Protein AF-A0A1Q3KLU9-F1 (afdb_monomer_lite)

Secondary structure (DSSP, 8-state):
-PEEPS--BHHHHHHTT-EEEEEETTTTEEEEE-TT-GGGTT-BTTTPPPBP-----SSSSSPPPP--PBPEEEEE--TTTPPPTT----EEEEE-SS-SS-EEEEEEESSSTTHHHHHHSS-SSEE-TTT-PBPEEEEES-SS---STT---S-----

Structure (mmCIF, N/CA/C/O backbone):
data_AF-A0A1Q3KLU9-F1
#
_entry.id   AF-A0A1Q3KLU9-F1
#
loop_
_atom_site.group_PDB
_atom_site.id
_atom_site.type_symbol
_atom_site.label_atom_id
_atom_site.label_alt_id
_atom_site.label_comp_id
_atom_site.label_asym_id
_atom_site.label_entity_id
_atom_site.label_seq_id
_atom_site.pdbx_PDB_ins_code
_atom_site.Cartn_x
_atom_site.Cartn_y
_atom_site.Cartn_z
_atom_site.occupancy
_atom_site.B_iso_or_equiv
_atom_site.auth_seq_id
_atom_site.auth_comp_id
_atom_site.auth_asym_id
_atom_site.auth_atom_id
_atom_site.pdbx_PDB_model_num
ATOM 1 N N . MET A 1 1 ? 2.861 -5.654 22.360 1.00 71.62 1 MET A N 1
ATOM 2 C CA . MET A 1 1 ? 2.705 -6.634 21.261 1.00 71.62 1 MET A CA 1
ATOM 3 C C . MET A 1 1 ? 2.292 -5.862 20.016 1.00 71.62 1 MET A C 1
ATOM 5 O O . MET A 1 1 ? 1.453 -4.977 20.146 1.00 71.62 1 MET A O 1
ATOM 9 N N . LEU A 1 2 ? 2.925 -6.104 18.864 1.00 85.06 2 LEU A N 1
ATOM 10 C CA . LEU A 1 2 ? 2.592 -5.397 17.620 1.00 85.06 2 LEU A CA 1
ATOM 11 C C . LEU A 1 2 ? 1.397 -6.065 16.930 1.00 85.06 2 LEU A C 1
ATOM 13 O O . LEU A 1 2 ? 1.351 -7.290 16.824 1.00 85.06 2 LEU A O 1
ATOM 17 N N . THR A 1 3 ? 0.459 -5.258 16.442 1.00 88.31 3 THR A N 1
ATOM 18 C CA . THR A 1 3 ? -0.695 -5.719 15.667 1.00 88.31 3 THR A CA 1
ATOM 19 C C . THR A 1 3 ? -0.233 -6.130 14.272 1.00 88.31 3 THR A C 1
ATOM 21 O O . THR A 1 3 ? 0.500 -5.375 13.630 1.00 88.31 3 THR A O 1
ATOM 24 N N . PRO A 1 4 ? -0.624 -7.301 13.752 1.00 90.12 4 PRO A N 1
ATOM 25 C CA . PRO A 1 4 ? -0.290 -7.657 12.383 1.00 90.12 4 PRO A CA 1
ATOM 26 C C . PRO A 1 4 ? -0.947 -6.712 11.372 1.00 90.12 4 PRO A C 1
ATOM 28 O O . PRO A 1 4 ? -2.095 -6.311 11.543 1.00 90.12 4 PRO A O 1
ATOM 31 N N . LEU A 1 5 ? -0.246 -6.426 10.273 1.00 92.25 5 LEU A N 1
ATOM 32 C CA . LEU A 1 5 ? -0.839 -5.728 9.134 1.00 92.25 5 LEU A CA 1
ATOM 33 C C . LEU A 1 5 ? -1.983 -6.582 8.528 1.00 92.25 5 LEU A C 1
ATOM 35 O O . LEU A 1 5 ? -1.774 -7.789 8.331 1.00 92.25 5 LEU A O 1
ATOM 39 N N . PRO A 1 6 ? -3.160 -5.989 8.229 1.00 90.88 6 PRO A N 1
ATOM 40 C CA . PRO A 1 6 ? -4.323 -6.713 7.710 1.00 90.88 6 PRO A CA 1
ATOM 41 C C . PRO A 1 6 ? -4.149 -7.159 6.256 1.00 90.88 6 PRO A C 1
ATOM 43 O O . PRO A 1 6 ? -4.815 -8.091 5.827 1.00 90.88 6 PRO A O 1
ATOM 46 N N . ILE A 1 7 ? -3.227 -6.538 5.517 1.00 93.00 7 ILE A N 1
ATOM 47 C CA . ILE A 1 7 ? -2.829 -6.964 4.175 1.00 93.00 7 ILE A CA 1
ATOM 48 C C . ILE A 1 7 ? -1.420 -7.549 4.202 1.00 93.00 7 ILE A C 1
ATOM 50 O O . ILE A 1 7 ? -0.505 -6.964 4.781 1.00 93.00 7 ILE A O 1
ATOM 54 N N . ARG A 1 8 ? -1.215 -8.712 3.583 1.00 91.56 8 ARG A N 1
ATOM 55 C CA . ARG A 1 8 ? 0.092 -9.394 3.546 1.00 91.56 8 ARG A CA 1
ATOM 56 C C . ARG A 1 8 ? 0.464 -9.882 2.152 1.00 91.56 8 ARG A C 1
ATOM 58 O O . ARG A 1 8 ? 1.653 -9.969 1.838 1.00 91.56 8 ARG A O 1
ATOM 65 N N . THR A 1 9 ? -0.525 -10.192 1.327 1.00 93.56 9 THR A N 1
ATOM 66 C CA . THR A 1 9 ? -0.380 -10.759 -0.016 1.00 93.56 9 THR A CA 1
ATOM 67 C C . THR A 1 9 ? -0.955 -9.840 -1.085 1.00 93.56 9 THR A C 1
ATOM 69 O O . THR A 1 9 ? -1.678 -8.899 -0.774 1.00 93.56 9 THR A O 1
ATOM 72 N N . PHE A 1 10 ? -0.627 -10.099 -2.351 1.00 92.44 10 PHE A N 1
ATOM 73 C CA . PHE A 1 10 ? -1.281 -9.408 -3.466 1.00 92.44 10 PHE A CA 1
ATOM 74 C C . PHE A 1 10 ? -2.776 -9.733 -3.570 1.00 92.44 10 PHE A C 1
ATOM 76 O O . PHE A 1 10 ? -3.537 -8.859 -3.971 1.00 92.44 10 PHE A O 1
ATOM 83 N N . ASP A 1 11 ? -3.204 -10.924 -3.138 1.00 93.75 11 ASP A N 1
ATOM 84 C CA . ASP A 1 11 ? -4.625 -11.286 -3.085 1.00 93.75 11 ASP A CA 1
ATOM 85 C C . ASP A 1 11 ? -5.375 -10.409 -2.071 1.00 93.75 11 ASP A C 1
ATOM 87 O O . ASP A 1 11 ? -6.452 -9.899 -2.376 1.00 93.75 11 ASP A O 1
ATOM 91 N N . ASP A 1 12 ? -4.769 -10.144 -0.905 1.00 94.81 12 ASP A N 1
ATOM 92 C CA . ASP A 1 12 ? -5.345 -9.225 0.084 1.00 94.81 12 ASP A CA 1
ATOM 93 C C . ASP A 1 12 ? -5.488 -7.825 -0.521 1.00 94.81 12 ASP A C 1
ATOM 95 O O . ASP A 1 12 ? -6.549 -7.214 -0.428 1.00 94.81 12 ASP A O 1
ATOM 99 N N . VAL A 1 13 ? -4.441 -7.338 -1.199 1.00 93.31 13 VAL A N 1
ATOM 100 C CA . VAL A 1 13 ? -4.441 -6.018 -1.850 1.00 93.31 13 VAL A CA 1
ATOM 101 C C . VAL A 1 13 ? -5.538 -5.920 -2.911 1.00 93.31 13 VAL A C 1
ATOM 103 O O . VAL A 1 13 ? -6.272 -4.933 -2.933 1.00 93.31 13 VAL A O 1
ATOM 106 N N . ALA A 1 14 ? -5.678 -6.949 -3.749 1.00 93.19 14 ALA A N 1
ATOM 107 C CA . ALA A 1 14 ? -6.714 -7.019 -4.772 1.00 93.19 14 ALA A CA 1
ATOM 108 C C . ALA A 1 14 ? -8.123 -7.072 -4.162 1.00 93.19 14 ALA A C 1
ATOM 110 O O . ALA A 1 14 ? -9.012 -6.364 -4.629 1.00 93.19 14 ALA A O 1
ATOM 111 N N . SER A 1 15 ? -8.326 -7.851 -3.093 1.00 93.88 15 SER A N 1
ATOM 112 C CA . SER A 1 15 ? -9.639 -7.996 -2.448 1.00 93.88 15 SER A CA 1
ATOM 113 C C . SER A 1 15 ? -10.161 -6.700 -1.826 1.00 93.88 15 SER A C 1
ATOM 115 O O . SER A 1 15 ? -11.365 -6.462 -1.842 1.00 93.88 15 SER A O 1
ATOM 117 N N . ILE A 1 16 ? -9.267 -5.832 -1.340 1.00 92.00 16 ILE A N 1
ATOM 118 C CA . ILE A 1 16 ? -9.632 -4.504 -0.822 1.00 92.00 16 ILE A CA 1
ATOM 119 C C . ILE A 1 16 ? -9.616 -3.409 -1.904 1.00 92.00 16 ILE A C 1
ATOM 121 O O . ILE A 1 16 ? -9.777 -2.231 -1.591 1.00 92.00 16 ILE A O 1
ATOM 125 N N . GLY A 1 17 ? -9.374 -3.770 -3.169 1.00 92.69 17 GLY A N 1
ATOM 126 C CA . GLY A 1 17 ? -9.368 -2.848 -4.309 1.00 92.69 17 GLY A CA 1
ATOM 127 C C . GLY A 1 17 ? -8.175 -1.889 -4.364 1.00 92.69 17 GLY A C 1
ATOM 128 O O . GLY A 1 17 ? -8.183 -0.935 -5.144 1.00 92.69 17 GLY A O 1
ATOM 129 N N . TYR A 1 18 ? -7.137 -2.105 -3.554 1.00 93.69 18 TYR A N 1
ATOM 130 C CA . TYR A 1 18 ? -5.960 -1.240 -3.571 1.00 93.69 18 TYR A CA 1
ATOM 131 C C . TYR A 1 18 ? -5.182 -1.419 -4.875 1.00 93.69 18 TYR A C 1
ATOM 133 O O . TYR A 1 18 ? -5.010 -2.520 -5.395 1.00 93.69 18 TYR A O 1
ATOM 141 N N . ARG A 1 19 ? -4.670 -0.310 -5.400 1.00 92.62 19 ARG A N 1
ATOM 142 C CA . ARG A 1 19 ? -3.835 -0.275 -6.601 1.00 92.62 19 ARG A CA 1
ATOM 143 C C . ARG A 1 19 ? -2.374 -0.345 -6.200 1.00 92.62 19 ARG A C 1
ATOM 145 O O . ARG A 1 19 ? -2.001 0.143 -5.134 1.00 92.62 19 ARG A O 1
ATOM 152 N N . ILE A 1 20 ? -1.528 -0.886 -7.072 1.00 89.69 20 ILE A N 1
ATOM 153 C CA . ILE A 1 20 ? -0.087 -0.899 -6.829 1.00 89.69 20 ILE A CA 1
ATOM 154 C C . ILE A 1 20 ? 0.654 -0.177 -7.941 1.00 89.69 20 ILE A C 1
ATOM 156 O O . ILE A 1 20 ? 0.412 -0.372 -9.134 1.00 89.69 20 ILE A O 1
ATOM 160 N N . LYS A 1 21 ? 1.597 0.659 -7.520 1.00 88.81 21 LYS A N 1
ATOM 161 C CA . LYS A 1 21 ? 2.589 1.283 -8.380 1.00 88.81 21 LYS A CA 1
ATOM 162 C C . LYS A 1 21 ? 3.981 0.838 -7.948 1.00 88.81 21 LYS A C 1
ATOM 164 O O . LYS A 1 21 ? 4.323 0.923 -6.770 1.00 88.81 21 LYS A O 1
ATOM 169 N N . ALA A 1 22 ? 4.787 0.388 -8.903 1.00 86.62 22 ALA A N 1
ATOM 170 C CA . ALA A 1 22 ? 6.212 0.161 -8.709 1.00 86.62 22 ALA A CA 1
ATOM 171 C C . ALA A 1 22 ? 6.989 1.375 -9.221 1.00 86.62 22 ALA A C 1
ATOM 173 O O . ALA A 1 22 ? 6.813 1.792 -10.365 1.00 86.62 22 ALA A O 1
ATOM 174 N N . TYR A 1 23 ? 7.865 1.935 -8.399 1.00 83.06 23 TYR A N 1
ATOM 175 C CA . TYR A 1 23 ? 8.738 3.039 -8.772 1.00 83.06 23 TYR A CA 1
ATOM 176 C C . TYR A 1 23 ? 10.185 2.562 -8.896 1.00 83.06 23 TYR A C 1
ATOM 178 O O . TYR A 1 23 ? 10.738 1.986 -7.963 1.00 83.06 23 TYR A O 1
ATOM 186 N N . SER A 1 24 ? 10.805 2.808 -10.050 1.00 78.75 24 SER A N 1
ATOM 187 C CA . SER A 1 24 ? 12.217 2.510 -10.292 1.00 78.75 24 SER A CA 1
ATOM 188 C C . SER A 1 24 ? 13.077 3.719 -9.955 1.00 78.75 24 SER A C 1
ATOM 190 O O . SER A 1 24 ? 13.027 4.731 -10.653 1.00 78.75 24 SER A O 1
ATOM 192 N N . ASP A 1 25 ? 13.933 3.588 -8.943 1.00 72.81 25 ASP A N 1
ATOM 193 C CA . ASP A 1 25 ? 14.892 4.635 -8.584 1.00 72.81 25 ASP A CA 1
ATOM 194 C C . ASP A 1 25 ? 15.932 4.906 -9.671 1.00 72.81 25 ASP A C 1
ATOM 196 O O . ASP A 1 25 ? 16.427 6.028 -9.771 1.00 72.81 25 ASP A O 1
ATOM 200 N N . VAL A 1 26 ? 16.251 3.903 -10.492 1.00 74.00 26 VAL A N 1
ATOM 201 C CA . VAL A 1 26 ? 17.259 4.020 -11.555 1.00 74.00 26 VAL A CA 1
ATOM 202 C C . VAL A 1 26 ? 16.707 4.812 -12.742 1.00 74.00 26 VAL A C 1
ATOM 204 O O . VAL A 1 26 ? 17.408 5.642 -13.309 1.00 74.00 26 VAL A O 1
ATOM 207 N N . TYR A 1 27 ? 15.439 4.595 -13.100 1.00 74.00 27 TYR A N 1
ATOM 208 C CA . TYR A 1 27 ? 14.822 5.220 -14.280 1.00 74.00 27 TYR A CA 1
ATOM 209 C C . TYR A 1 27 ? 13.866 6.357 -13.928 1.00 74.00 27 TYR A C 1
ATOM 211 O O . TYR A 1 27 ? 13.314 6.975 -14.835 1.00 74.00 27 TYR A O 1
ATOM 219 N N . LYS A 1 28 ? 13.657 6.616 -12.631 1.00 77.81 28 LYS A N 1
ATOM 220 C CA . LYS A 1 28 ? 12.734 7.628 -12.099 1.00 77.81 28 LYS A CA 1
ATOM 221 C C . LYS A 1 28 ? 11.337 7.517 -12.724 1.00 77.81 28 LYS A C 1
ATOM 223 O O . LYS A 1 28 ? 10.689 8.514 -13.025 1.00 77.81 28 LYS A O 1
ATOM 228 N N . LYS A 1 29 ? 10.885 6.278 -12.950 1.00 76.50 29 LYS A N 1
ATOM 229 C CA . LYS A 1 29 ? 9.596 5.957 -13.577 1.00 76.50 29 LYS A CA 1
ATOM 230 C C . LYS A 1 29 ? 8.726 5.138 -12.643 1.00 76.50 29 LYS A C 1
ATOM 232 O O . LYS A 1 29 ? 9.208 4.209 -11.995 1.00 76.50 29 LYS A O 1
ATOM 237 N N . THR A 1 30 ? 7.441 5.461 -12.654 1.00 80.19 30 THR A N 1
ATOM 238 C CA . THR A 1 30 ? 6.396 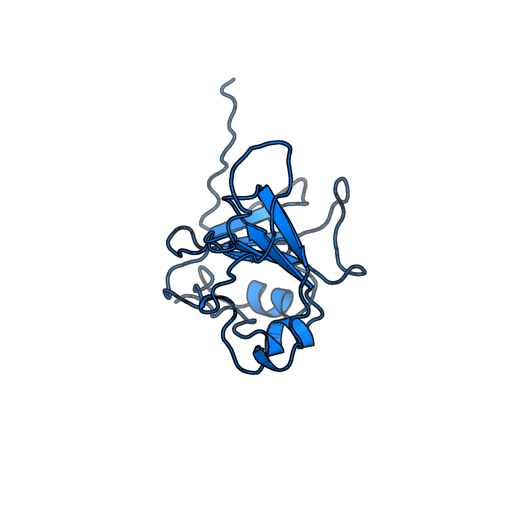4.742 -11.932 1.00 80.19 30 THR A CA 1
ATOM 239 C C . THR A 1 30 ? 5.579 3.924 -12.920 1.00 80.19 30 THR A C 1
ATOM 241 O O . THR A 1 30 ? 5.114 4.458 -13.924 1.00 80.19 30 THR A O 1
ATOM 244 N N . VAL A 1 31 ? 5.404 2.638 -12.638 1.00 80.38 31 VAL A N 1
ATOM 245 C CA . VAL A 1 31 ? 4.655 1.702 -13.478 1.00 80.38 31 VAL A CA 1
ATOM 246 C C . VAL A 1 31 ? 3.515 1.108 -12.649 1.00 80.38 31 VAL A C 1
ATOM 248 O O . VAL A 1 31 ? 3.785 0.533 -11.590 1.00 80.38 31 VAL A O 1
ATOM 251 N N . PRO A 1 32 ? 2.249 1.257 -13.074 1.00 83.38 32 PRO A N 1
ATOM 252 C CA . PRO A 1 32 ? 1.139 0.558 -12.443 1.00 83.38 32 PRO A CA 1
ATOM 253 C C . PRO A 1 32 ? 1.183 -0.928 -12.808 1.00 83.38 32 PRO A C 1
ATOM 255 O O . PRO A 1 32 ? 1.593 -1.288 -13.912 1.00 83.38 32 PRO A O 1
ATOM 258 N N . PHE A 1 33 ? 0.724 -1.791 -11.910 1.00 80.19 33 PHE A N 1
ATOM 259 C CA . PHE A 1 33 ? 0.466 -3.187 -12.247 1.00 80.19 33 PHE A CA 1
ATOM 260 C C . PHE A 1 33 ? -0.757 -3.708 -11.502 1.00 80.19 33 PHE A C 1
ATOM 262 O O . PHE A 1 33 ? -1.127 -3.198 -10.444 1.00 80.19 33 PHE A O 1
ATOM 269 N N . ASP A 1 34 ? -1.383 -4.721 -12.089 1.00 83.81 34 ASP A N 1
ATOM 270 C CA . ASP A 1 34 ? -2.560 -5.364 -11.528 1.00 83.81 34 ASP A CA 1
ATOM 271 C C . ASP A 1 34 ? -2.154 -6.308 -10.378 1.00 83.81 34 ASP A C 1
ATOM 273 O O . ASP A 1 34 ? -1.429 -7.279 -10.626 1.00 83.81 34 ASP A O 1
ATOM 277 N N . PRO A 1 35 ? -2.579 -6.057 -9.122 1.00 87.00 35 PRO A N 1
ATOM 278 C CA . PRO A 1 35 ? -2.324 -6.979 -8.019 1.00 87.00 35 PRO A CA 1
ATOM 279 C C . PRO A 1 35 ? -2.990 -8.347 -8.223 1.00 87.00 35 PRO A C 1
ATOM 281 O O . PRO A 1 35 ? -2.482 -9.334 -7.699 1.00 87.00 35 PRO A O 1
ATOM 284 N N . ALA A 1 36 ? -4.070 -8.436 -9.008 1.00 88.69 36 ALA A N 1
ATOM 285 C CA . ALA A 1 36 ? -4.765 -9.688 -9.303 1.00 88.69 36 ALA A CA 1
ATOM 286 C C . ALA A 1 36 ? -4.087 -10.517 -10.411 1.00 88.69 36 ALA A C 1
ATOM 288 O O . ALA A 1 36 ? -4.571 -11.594 -10.771 1.00 88.69 36 ALA A O 1
ATOM 289 N N . HIS A 1 37 ? -2.956 -10.053 -10.956 1.00 86.19 37 HIS A N 1
ATOM 290 C CA . HIS A 1 37 ? -2.248 -10.767 -12.009 1.00 86.19 37 HIS A CA 1
ATOM 291 C C . HIS A 1 37 ? -1.855 -12.183 -11.554 1.00 86.19 37 HIS A C 1
ATOM 293 O O . HIS A 1 37 ? -1.255 -12.371 -10.494 1.00 86.19 37 HIS A O 1
ATOM 299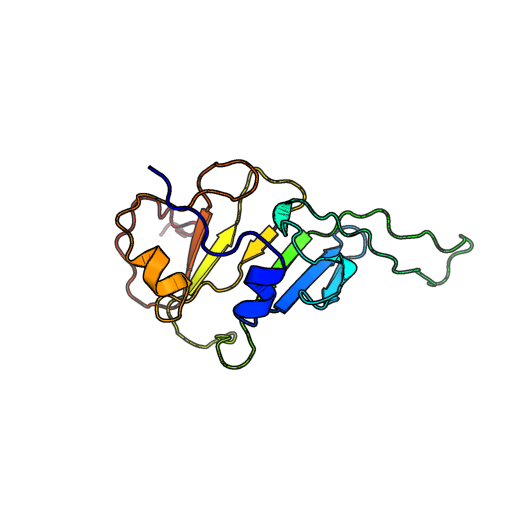 N N . ALA A 1 38 ? -2.115 -13.194 -12.390 1.00 87.06 38 ALA A N 1
ATOM 300 C CA . ALA A 1 38 ? -1.971 -14.610 -12.028 1.00 87.06 38 ALA A CA 1
ATOM 301 C C . ALA A 1 38 ? -0.585 -14.983 -11.462 1.00 87.06 38 ALA A C 1
ATOM 303 O O . ALA A 1 38 ? -0.475 -15.823 -10.571 1.00 87.06 38 ALA A O 1
ATOM 304 N N . CYS A 1 39 ? 0.485 -14.330 -11.931 1.00 84.56 39 CYS A N 1
ATOM 305 C CA . CYS A 1 39 ? 1.847 -14.571 -11.441 1.00 84.56 39 CYS A CA 1
ATOM 306 C C . CYS A 1 39 ? 2.119 -14.056 -10.011 1.00 84.56 39 CYS A C 1
ATOM 308 O O . CYS A 1 39 ? 3.170 -14.381 -9.449 1.00 84.56 39 CYS A O 1
ATOM 310 N N . LEU A 1 40 ? 1.220 -13.253 -9.433 1.00 86.69 40 LEU A N 1
ATOM 311 C CA . LEU A 1 40 ? 1.320 -12.667 -8.093 1.00 86.69 40 LEU A CA 1
ATOM 312 C C . LEU A 1 40 ? 0.455 -13.383 -7.048 1.00 86.69 40 LEU A C 1
ATOM 314 O O . LEU A 1 40 ? 0.644 -13.150 -5.853 1.00 86.69 40 LEU A O 1
ATOM 318 N N . LYS A 1 41 ? -0.425 -14.289 -7.485 1.00 88.75 41 LYS A N 1
ATOM 319 C CA . LYS A 1 41 ? -1.343 -15.036 -6.622 1.00 88.75 41 LYS A CA 1
ATOM 320 C C . LYS A 1 41 ? -0.613 -15.713 -5.457 1.00 88.75 41 LYS A C 1
ATOM 322 O O . LYS A 1 41 ? 0.409 -16.375 -5.652 1.00 88.75 41 LYS A O 1
ATOM 327 N N . GLY A 1 42 ? -1.116 -15.518 -4.241 1.00 88.19 42 GLY A N 1
ATOM 328 C CA . GLY A 1 42 ? -0.570 -16.043 -2.986 1.00 88.19 42 GLY A CA 1
ATOM 329 C C . GLY A 1 42 ? 0.766 -15.437 -2.543 1.00 88.19 42 GLY A C 1
ATOM 330 O O . GLY A 1 42 ? 1.266 -15.764 -1.463 1.00 88.19 42 GLY A O 1
ATOM 331 N N . LYS A 1 43 ? 1.388 -14.557 -3.341 1.00 89.94 43 LYS A N 1
ATOM 332 C CA . LYS A 1 43 ? 2.701 -13.993 -3.012 1.00 89.94 43 LYS A CA 1
ATOM 333 C C . LYS A 1 43 ? 2.563 -12.834 -2.037 1.00 89.94 43 LYS A C 1
ATOM 335 O O . LYS A 1 43 ? 1.680 -11.986 -2.157 1.00 89.94 43 LYS A O 1
ATOM 340 N N . ARG A 1 44 ? 3.502 -12.753 -1.091 1.00 90.69 44 ARG A N 1
ATOM 341 C CA . ARG A 1 44 ? 3.632 -11.596 -0.196 1.00 90.69 44 ARG A CA 1
ATOM 342 C C . ARG A 1 44 ? 4.150 -10.391 -0.967 1.00 90.69 44 ARG A C 1
ATOM 344 O O . ARG A 1 44 ? 5.214 -10.478 -1.585 1.00 90.69 44 ARG A O 1
ATOM 351 N N . PHE A 1 45 ? 3.459 -9.256 -0.873 1.00 86.88 45 PHE A N 1
ATOM 352 C CA . PHE A 1 45 ? 3.846 -8.063 -1.633 1.00 86.88 45 PHE A CA 1
ATOM 353 C C . PHE A 1 45 ? 5.217 -7.520 -1.223 1.00 86.88 45 PHE A C 1
ATOM 355 O O . PHE A 1 45 ? 5.962 -7.012 -2.052 1.00 86.88 45 PHE A O 1
ATOM 362 N N . THR A 1 46 ? 5.612 -7.713 0.034 1.00 88.38 46 THR A N 1
ATOM 363 C CA . THR A 1 46 ? 6.915 -7.274 0.547 1.00 88.38 46 THR A CA 1
ATOM 364 C C . THR A 1 46 ? 8.101 -8.129 0.093 1.00 88.38 46 THR A C 1
ATOM 366 O O . THR A 1 46 ? 9.248 -7.730 0.305 1.00 88.38 46 THR A O 1
ATOM 369 N N . HIS A 1 47 ? 7.856 -9.312 -0.482 1.00 83.75 47 HIS A N 1
ATOM 370 C CA . HIS A 1 47 ? 8.901 -10.252 -0.911 1.00 83.75 47 HIS A CA 1
ATOM 371 C C . HIS A 1 47 ? 9.125 -10.240 -2.427 1.00 83.75 47 HIS A C 1
ATOM 373 O O . HIS A 1 47 ? 10.154 -10.729 -2.896 1.00 83.75 47 HIS A O 1
ATOM 379 N N . VAL A 1 48 ? 8.187 -9.691 -3.201 1.00 79.44 48 VAL A N 1
ATOM 380 C CA . VAL A 1 48 ? 8.320 -9.626 -4.656 1.00 79.44 48 VAL A CA 1
ATOM 381 C C . VAL A 1 48 ? 9.204 -8.447 -5.045 1.00 79.44 48 VAL A C 1
ATOM 383 O O . VAL A 1 48 ? 8.999 -7.315 -4.615 1.00 79.44 48 VAL A O 1
ATOM 386 N N . ARG A 1 49 ? 10.212 -8.736 -5.870 1.00 76.12 49 ARG A N 1
ATOM 387 C CA . ARG A 1 49 ? 11.097 -7.735 -6.466 1.00 76.12 49 ARG A CA 1
ATOM 388 C C . ARG A 1 49 ? 10.634 -7.449 -7.884 1.00 76.12 49 ARG A C 1
ATOM 390 O O . ARG A 1 49 ? 10.441 -8.374 -8.667 1.00 76.12 49 ARG A O 1
ATOM 397 N N . PHE A 1 50 ? 10.508 -6.170 -8.208 1.00 71.56 50 PHE A N 1
ATOM 398 C CA . PHE A 1 50 ? 10.159 -5.718 -9.547 1.00 71.56 50 PHE A CA 1
ATOM 399 C C . PHE A 1 50 ? 11.434 -5.268 -10.248 1.00 71.56 50 PHE A C 1
ATOM 401 O O . PHE A 1 50 ? 12.089 -4.339 -9.783 1.00 71.56 50 PHE A O 1
ATOM 408 N N . ALA A 1 51 ? 11.795 -5.937 -11.339 1.00 64.81 51 ALA A N 1
ATOM 409 C CA . ALA A 1 51 ? 12.800 -5.437 -12.268 1.00 64.81 51 ALA A CA 1
ATOM 410 C C . ALA A 1 51 ? 12.075 -4.566 -13.291 1.00 64.81 51 ALA A C 1
ATOM 412 O O . ALA A 1 51 ? 11.087 -5.013 -13.878 1.00 64.81 51 ALA A O 1
ATOM 413 N N . CYS A 1 52 ? 12.508 -3.320 -13.488 1.00 63.16 52 CYS A N 1
ATOM 414 C CA . CYS A 1 52 ? 11.886 -2.521 -14.537 1.00 63.16 52 CYS A CA 1
ATOM 415 C C . CYS A 1 52 ? 12.409 -2.991 -15.904 1.00 63.16 52 CYS A C 1
ATOM 417 O O . CYS A 1 52 ? 13.567 -3.349 -16.058 1.00 63.16 52 CYS A O 1
ATOM 419 N N . SER A 1 53 ? 11.547 -3.077 -16.911 1.00 58.81 53 SER A N 1
ATOM 420 C CA . SER A 1 53 ? 11.935 -3.527 -18.258 1.00 58.81 53 SER A CA 1
ATOM 421 C C . SER A 1 53 ? 12.096 -2.357 -19.229 1.00 58.81 53 SER A C 1
ATOM 423 O O . SER A 1 53 ? 12.275 -2.560 -20.425 1.00 58.81 53 SER A O 1
ATOM 425 N N . THR A 1 54 ? 12.039 -1.115 -18.731 1.00 56.28 54 THR A N 1
ATOM 426 C CA . THR A 1 54 ? 12.011 0.074 -19.586 1.00 56.28 54 THR A CA 1
ATOM 427 C C . THR A 1 54 ? 13.337 0.269 -20.320 1.00 56.28 54 THR A C 1
ATOM 429 O O . THR A 1 54 ? 14.354 0.630 -19.731 1.00 56.28 54 THR A O 1
ATOM 432 N N . VAL A 1 55 ? 13.286 0.054 -21.629 1.00 47.44 55 VAL A N 1
ATOM 433 C CA . VAL A 1 55 ? 14.351 0.273 -22.607 1.00 47.44 55 VAL A CA 1
ATOM 434 C C . VAL A 1 55 ? 14.480 1.783 -22.872 1.00 47.44 55 VAL A C 1
ATOM 436 O O . VAL A 1 55 ? 13.478 2.437 -23.161 1.00 47.44 55 VAL A O 1
ATOM 439 N N . ARG A 1 56 ? 15.681 2.375 -22.756 1.00 48.03 56 ARG A N 1
ATOM 440 C CA . ARG A 1 56 ? 15.921 3.783 -23.139 1.00 48.03 56 ARG A CA 1
ATOM 441 C C . ARG A 1 56 ? 16.526 3.835 -24.542 1.00 48.03 56 ARG A C 1
ATOM 443 O O . ARG A 1 56 ? 17.673 3.450 -24.725 1.00 48.03 56 ARG A O 1
ATOM 450 N N . THR A 1 57 ? 15.778 4.374 -25.497 1.00 40.75 57 THR A N 1
ATOM 451 C CA . THR A 1 57 ? 16.289 4.933 -26.756 1.00 40.75 57 THR A CA 1
ATOM 452 C C . THR A 1 57 ? 16.328 6.448 -26.608 1.00 40.75 57 THR A C 1
ATOM 454 O O . THR A 1 57 ? 15.329 7.125 -26.816 1.00 40.75 57 THR A O 1
ATOM 457 N N . LEU A 1 58 ? 17.470 6.996 -26.192 1.00 39.16 58 LEU A N 1
ATOM 458 C CA . LEU A 1 58 ? 17.731 8.434 -26.286 1.00 39.16 58 LEU A CA 1
ATOM 459 C C . LEU A 1 58 ? 19.182 8.636 -26.743 1.00 39.16 58 LEU A C 1
ATOM 461 O O . LEU A 1 58 ? 20.108 8.454 -25.954 1.00 39.16 58 LEU A O 1
ATOM 465 N N . TRP A 1 59 ? 19.334 8.965 -28.033 1.00 40.94 59 TRP A N 1
ATOM 466 C CA . TRP A 1 59 ? 20.432 9.729 -28.653 1.00 40.94 59 TRP A CA 1
ATOM 467 C C . TRP A 1 59 ? 21.881 9.412 -28.243 1.00 40.94 59 TRP A C 1
ATOM 469 O O . TRP A 1 59 ? 22.734 10.292 -28.257 1.00 40.94 59 TRP A O 1
ATOM 479 N N . THR A 1 60 ? 22.194 8.168 -27.889 1.00 47.31 60 THR A N 1
ATOM 480 C CA . THR A 1 60 ? 23.561 7.751 -27.543 1.00 47.31 60 THR A CA 1
ATOM 481 C C . THR A 1 60 ? 23.901 6.454 -28.262 1.00 47.31 60 THR A C 1
ATOM 483 O O . THR A 1 60 ? 23.046 5.587 -28.418 1.00 47.31 60 THR A O 1
ATOM 486 N N . ALA A 1 61 ? 25.157 6.317 -28.697 1.00 56.00 61 ALA A N 1
ATOM 487 C CA . ALA A 1 61 ? 25.698 5.178 -29.449 1.00 56.00 61 ALA A CA 1
ATOM 488 C C . ALA A 1 61 ? 25.726 3.844 -28.665 1.00 56.00 61 ALA A C 1
ATOM 490 O O . ALA A 1 61 ? 26.379 2.887 -29.077 1.00 56.00 61 ALA A O 1
ATOM 491 N N . HIS A 1 62 ? 25.053 3.773 -27.515 1.00 49.03 62 HIS A N 1
ATOM 492 C CA . HIS A 1 62 ? 25.036 2.596 -26.664 1.00 49.03 62 HIS A CA 1
ATOM 493 C C . HIS A 1 62 ? 23.749 1.796 -26.864 1.00 49.03 62 HIS A C 1
ATOM 495 O O . HIS A 1 62 ? 22.661 2.378 -26.883 1.00 49.03 62 HIS A O 1
ATOM 501 N N . PRO A 1 63 ? 23.850 0.458 -26.965 1.00 55.16 63 PRO A N 1
ATOM 502 C CA . PRO A 1 63 ? 22.683 -0.392 -27.075 1.00 55.16 63 PRO A CA 1
ATOM 503 C C . PRO A 1 63 ? 21.789 -0.220 -25.839 1.00 55.16 63 PRO A C 1
ATOM 505 O O . PRO A 1 63 ? 22.297 -0.013 -24.727 1.00 55.16 63 PRO A O 1
ATOM 508 N N . PRO A 1 64 ? 20.461 -0.312 -26.005 1.00 56.06 64 PRO A N 1
ATOM 509 C CA . PRO A 1 64 ? 19.542 -0.132 -24.899 1.00 56.06 64 PRO A CA 1
ATOM 510 C C . PRO A 1 64 ? 19.809 -1.154 -23.790 1.00 56.06 64 PRO A C 1
ATOM 512 O O . PRO A 1 64 ? 19.774 -2.361 -24.026 1.00 56.06 64 PRO A O 1
ATOM 515 N N . LYS A 1 65 ? 20.072 -0.681 -22.567 1.00 58.06 65 LYS A N 1
ATOM 516 C CA . LYS A 1 65 ? 20.269 -1.563 -21.410 1.00 58.06 65 LYS A CA 1
ATOM 517 C C . LYS A 1 65 ? 18.949 -1.776 -20.663 1.00 58.06 65 LYS A C 1
ATOM 519 O O . LYS A 1 65 ? 18.271 -0.783 -20.366 1.00 58.06 65 LYS A O 1
ATOM 524 N N . PRO A 1 66 ? 18.586 -3.032 -20.338 1.00 58.53 66 PRO A N 1
ATOM 525 C CA . PRO A 1 66 ? 17.442 -3.314 -19.489 1.00 58.53 66 PRO A CA 1
ATOM 526 C C . PRO A 1 66 ? 17.663 -2.717 -18.103 1.00 58.53 66 PRO A C 1
ATOM 528 O O . PRO A 1 66 ? 18.783 -2.630 -17.595 1.00 58.53 66 PRO A O 1
ATOM 531 N N . CYS A 1 67 ? 16.566 -2.299 -17.495 1.00 62.53 67 CYS A N 1
ATOM 532 C CA . CYS A 1 67 ? 16.582 -1.680 -16.192 1.00 62.53 67 CYS A CA 1
ATOM 533 C C . CYS A 1 67 ? 16.832 -2.710 -15.087 1.00 62.53 67 CYS A C 1
ATOM 535 O O . CYS A 1 67 ? 16.002 -3.557 -14.783 1.00 62.53 67 CYS A O 1
AT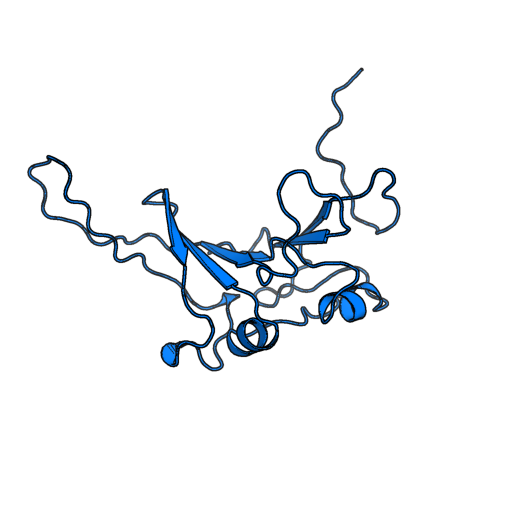OM 537 N N . THR A 1 68 ? 17.992 -2.624 -14.441 1.00 63.91 68 THR A N 1
ATOM 538 C CA . THR A 1 68 ? 18.355 -3.510 -13.320 1.00 63.91 68 THR A CA 1
ATOM 539 C C . THR A 1 68 ? 17.907 -2.974 -11.958 1.00 63.91 68 THR A C 1
ATOM 541 O O . THR A 1 68 ? 18.182 -3.585 -10.927 1.00 63.91 68 THR A O 1
ATOM 544 N N . GLY A 1 69 ? 17.215 -1.830 -11.933 1.00 64.44 69 GLY A N 1
ATOM 545 C CA . GLY A 1 69 ? 16.708 -1.229 -10.702 1.00 64.44 69 GLY A CA 1
ATOM 546 C C . GLY A 1 69 ? 15.640 -2.099 -10.041 1.00 64.44 69 GLY A C 1
ATOM 547 O O . GLY A 1 69 ? 14.714 -2.560 -10.710 1.00 64.44 69 GLY A O 1
ATOM 548 N N . ILE A 1 70 ? 15.756 -2.282 -8.723 1.00 71.62 70 ILE A N 1
ATOM 549 C CA . ILE A 1 70 ? 14.721 -2.925 -7.909 1.00 71.62 70 ILE A CA 1
ATOM 550 C C . ILE A 1 70 ? 13.650 -1.875 -7.603 1.00 71.62 70 ILE A C 1
ATOM 552 O O . ILE A 1 70 ? 13.948 -0.840 -7.012 1.00 71.62 70 ILE A O 1
ATOM 556 N N . GLY A 1 71 ? 12.418 -2.131 -8.035 1.00 76.69 71 GLY A N 1
ATOM 557 C CA . GLY A 1 71 ? 11.299 -1.216 -7.849 1.00 76.69 71 GLY A CA 1
ATOM 558 C C . GLY A 1 71 ? 10.804 -1.165 -6.403 1.00 76.69 71 GLY A C 1
ATOM 559 O O . GLY A 1 71 ? 10.570 -2.205 -5.785 1.00 76.69 71 GLY A O 1
ATOM 560 N N . ASN A 1 72 ? 10.594 0.050 -5.900 1.00 86.50 72 ASN A N 1
ATOM 561 C CA . ASN A 1 72 ? 9.905 0.315 -4.642 1.00 86.50 72 ASN A CA 1
ATOM 562 C C . ASN A 1 72 ? 8.391 0.246 -4.855 1.00 86.50 72 ASN A C 1
ATOM 564 O O . ASN A 1 72 ? 7.897 0.685 -5.892 1.00 86.50 72 ASN A O 1
ATOM 568 N N . LEU A 1 73 ? 7.645 -0.261 -3.878 1.00 88.88 73 LEU A N 1
ATOM 569 C CA . LEU A 1 73 ? 6.198 -0.435 -3.995 1.00 88.88 73 LEU A CA 1
ATOM 570 C C . LEU A 1 73 ? 5.407 0.660 -3.290 1.00 88.88 73 LEU A C 1
ATOM 572 O O . LEU A 1 73 ? 5.690 1.030 -2.156 1.00 88.88 73 LEU A O 1
ATOM 576 N N . SER A 1 74 ? 4.360 1.130 -3.949 1.00 91.44 74 SER A N 1
ATOM 577 C CA . SER A 1 74 ? 3.371 2.041 -3.389 1.00 91.44 74 SER A CA 1
ATOM 578 C C . SER A 1 74 ? 1.994 1.415 -3.553 1.00 91.44 74 SER A C 1
ATOM 580 O O . SER A 1 74 ? 1.549 1.191 -4.678 1.00 91.44 74 SER A O 1
ATOM 582 N N . LEU A 1 75 ? 1.353 1.095 -2.433 1.00 94.38 75 LEU A N 1
ATOM 583 C CA . LEU A 1 75 ? -0.015 0.603 -2.365 1.00 94.38 75 LEU A CA 1
ATOM 584 C C . LEU A 1 75 ? -0.926 1.805 -2.122 1.00 94.38 75 LEU A C 1
ATOM 586 O O . LEU A 1 75 ? -0.821 2.482 -1.096 1.00 94.38 75 LEU A O 1
ATOM 590 N N . GLU A 1 76 ? -1.804 2.069 -3.077 1.00 93.56 76 GLU A N 1
ATOM 591 C CA . GLU A 1 76 ? -2.688 3.227 -3.103 1.00 93.56 76 GLU A CA 1
ATOM 592 C C . GLU A 1 76 ? -4.148 2.795 -2.955 1.00 93.56 76 GLU A C 1
ATOM 594 O O . GLU A 1 76 ? -4.521 1.742 -3.479 1.00 93.56 76 GLU A O 1
ATOM 599 N N . PRO A 1 77 ? -4.988 3.596 -2.279 1.00 92.94 77 PRO A N 1
ATOM 600 C CA . PRO A 1 77 ? -6.405 3.283 -2.138 1.00 92.94 77 PRO A CA 1
ATOM 601 C C . PRO A 1 77 ? -7.114 3.186 -3.504 1.00 92.94 77 PRO A C 1
ATOM 603 O O . PRO A 1 77 ? -6.630 3.740 -4.510 1.00 92.94 77 PRO A O 1
ATOM 606 N N . PRO A 1 78 ? -8.269 2.499 -3.564 1.00 92.06 78 PRO A N 1
ATOM 607 C CA . PRO A 1 78 ? -9.144 2.569 -4.727 1.00 92.06 78 PRO A CA 1
ATOM 608 C C . PRO A 1 78 ? -9.612 4.018 -4.936 1.00 92.06 78 PRO A C 1
ATOM 610 O O . PRO A 1 78 ? -9.640 4.817 -4.000 1.00 92.06 78 PRO A O 1
ATOM 613 N N . LYS A 1 79 ? -9.904 4.388 -6.188 1.00 89.69 79 LYS A N 1
ATOM 614 C CA . LYS A 1 79 ? -10.107 5.795 -6.588 1.00 89.69 79 LYS A CA 1
ATOM 615 C C . LYS A 1 79 ? -11.264 6.484 -5.859 1.00 89.69 79 LYS A C 1
ATOM 617 O O . LYS A 1 79 ? -11.193 7.677 -5.620 1.00 89.69 79 LYS A O 1
ATOM 622 N N . ASP A 1 80 ? -12.312 5.743 -5.537 1.00 89.56 80 ASP A N 1
ATOM 623 C CA . ASP A 1 80 ? -13.498 6.203 -4.809 1.00 89.56 80 ASP A CA 1
ATOM 624 C C . ASP A 1 80 ? -13.226 6.476 -3.322 1.00 89.56 80 ASP A C 1
ATOM 626 O O . ASP A 1 80 ? -13.947 7.243 -2.690 1.00 89.56 80 ASP A O 1
ATOM 630 N N . LEU A 1 81 ? -12.169 5.877 -2.764 1.00 88.81 81 LEU A N 1
ATOM 631 C CA . LEU A 1 81 ? -11.754 6.073 -1.373 1.00 88.81 81 LEU A CA 1
ATOM 632 C C . LEU A 1 81 ? -10.481 6.913 -1.235 1.00 88.81 81 LEU A C 1
ATOM 634 O O . LEU A 1 81 ? -10.084 7.221 -0.106 1.00 88.81 81 LEU A O 1
ATOM 638 N N . GLU A 1 82 ? -9.836 7.252 -2.351 1.00 90.12 82 GLU A N 1
ATOM 639 C CA . GLU A 1 82 ? -8.633 8.073 -2.407 1.00 90.12 82 GLU A CA 1
ATOM 640 C C . GLU A 1 82 ? -8.947 9.500 -1.962 1.00 90.12 82 GLU A C 1
ATOM 642 O O . GLU A 1 82 ? -9.790 10.164 -2.551 1.00 90.12 82 GLU A O 1
ATOM 647 N N . ILE A 1 83 ? -8.243 9.981 -0.934 1.00 85.50 83 ILE A N 1
ATOM 648 C CA . ILE A 1 83 ? -8.326 11.384 -0.534 1.00 85.50 83 ILE A CA 1
ATOM 649 C C . ILE A 1 83 ? -7.284 12.156 -1.339 1.00 85.50 83 ILE A C 1
ATOM 651 O O . ILE A 1 83 ? -6.078 11.903 -1.216 1.00 85.50 83 ILE A O 1
ATOM 655 N N . LEU A 1 84 ? -7.739 13.081 -2.174 1.00 84.38 84 LEU A N 1
ATOM 656 C CA . LEU A 1 84 ? -6.895 13.802 -3.117 1.00 84.38 84 LEU A CA 1
ATOM 657 C C . LEU A 1 84 ? -6.040 14.879 -2.423 1.00 84.38 84 LEU A C 1
ATOM 659 O O . LEU A 1 84 ? -6.290 15.270 -1.276 1.00 84.38 84 LEU A O 1
ATOM 663 N N . PRO A 1 85 ? -4.983 15.379 -3.089 1.00 77.25 85 PRO A N 1
ATOM 664 C CA . PRO A 1 85 ? -4.255 16.549 -2.610 1.00 77.25 85 PRO A CA 1
ATOM 665 C C . PRO A 1 85 ? -5.204 17.733 -2.372 1.00 77.25 85 PRO A C 1
ATOM 667 O O . PRO A 1 85 ? -5.990 18.083 -3.245 1.00 77.25 85 PRO A O 1
ATOM 670 N N . GLY A 1 86 ? -5.123 18.348 -1.190 1.00 71.12 86 GLY A N 1
ATOM 671 C CA . GLY A 1 86 ? -6.009 19.445 -0.776 1.00 71.12 86 GLY A CA 1
ATOM 672 C C . GLY A 1 86 ? -7.276 18.998 -0.040 1.00 71.12 86 GLY A C 1
ATOM 673 O O . GLY A 1 86 ? -7.876 19.805 0.664 1.00 71.12 86 GLY A O 1
ATOM 674 N N . GLU A 1 87 ? -7.642 17.718 -0.112 1.00 74.06 87 GLU A N 1
ATOM 675 C CA . GLU A 1 87 ? -8.781 17.185 0.631 1.00 74.06 87 GLU A CA 1
ATOM 676 C C . GLU A 1 87 ? -8.396 16.759 2.053 1.00 74.06 87 GLU A C 1
ATOM 678 O O . GLU A 1 87 ? -7.332 16.173 2.319 1.00 74.06 87 GLU A O 1
ATOM 683 N N . VAL A 1 88 ? -9.309 17.039 2.982 1.00 76.31 88 VAL A N 1
ATOM 684 C CA . VAL A 1 88 ? -9.167 16.727 4.403 1.00 76.31 88 VAL A CA 1
ATOM 685 C C . VAL A 1 88 ? -9.842 15.392 4.693 1.00 76.31 88 VAL A C 1
ATOM 687 O O . VAL A 1 88 ? -11.029 15.213 4.445 1.00 76.31 88 VAL A O 1
ATOM 690 N N . GLY A 1 89 ? -9.087 14.457 5.264 1.00 77.75 89 GLY A N 1
ATOM 691 C CA . GLY A 1 89 ? -9.636 13.202 5.765 1.00 77.75 89 GLY A CA 1
ATOM 692 C C . GLY A 1 89 ? -8.585 12.381 6.517 1.00 77.75 89 GLY A C 1
ATOM 693 O O . GLY A 1 89 ? -7.413 12.396 6.121 1.00 77.75 89 GLY A O 1
ATOM 694 N N . PRO A 1 90 ? -8.971 11.669 7.593 1.00 83.81 90 PRO A N 1
ATOM 695 C CA . PRO A 1 90 ? -8.038 10.967 8.465 1.00 83.81 90 PRO A CA 1
ATOM 696 C C . PRO A 1 90 ? -7.399 9.777 7.755 1.00 83.81 90 PRO A C 1
ATOM 698 O O . PRO A 1 90 ? -8.036 8.744 7.523 1.00 83.81 90 PRO A O 1
ATOM 701 N N . ARG A 1 91 ? -6.105 9.892 7.473 1.00 87.94 91 ARG A N 1
ATOM 702 C CA . ARG A 1 91 ? -5.325 8.835 6.826 1.00 87.94 91 ARG A CA 1
ATOM 703 C C . ARG A 1 91 ? -3.942 8.715 7.436 1.00 87.94 91 ARG A C 1
ATOM 705 O O . ARG A 1 91 ? -3.370 9.704 7.890 1.00 87.94 91 ARG A O 1
ATOM 712 N N . ALA A 1 92 ? -3.399 7.507 7.402 1.00 90.31 92 ALA A N 1
ATOM 713 C CA . ALA A 1 92 ? -2.006 7.254 7.730 1.00 90.31 92 ALA A CA 1
ATOM 714 C C . ALA A 1 92 ? -1.247 6.731 6.513 1.00 90.31 92 ALA A C 1
ATOM 716 O O . ALA A 1 92 ? -1.749 5.885 5.773 1.00 90.31 92 ALA A O 1
ATOM 717 N N . ARG A 1 93 ? -0.005 7.175 6.351 1.00 92.62 93 ARG A N 1
ATOM 718 C CA . ARG A 1 93 ? 0.977 6.516 5.499 1.00 92.62 93 ARG A CA 1
ATOM 719 C C . ARG A 1 93 ? 1.765 5.515 6.337 1.00 92.62 93 ARG A C 1
ATOM 721 O O . ARG A 1 93 ? 2.271 5.862 7.404 1.00 92.62 93 ARG A O 1
ATOM 728 N N . LEU A 1 94 ? 1.869 4.279 5.853 1.00 94.50 94 LEU A N 1
ATOM 729 C CA . LEU A 1 94 ? 2.532 3.175 6.553 1.00 94.50 94 LEU A CA 1
ATOM 730 C C . LEU A 1 94 ? 3.722 2.678 5.753 1.00 94.50 94 LEU A C 1
ATOM 732 O O . LEU A 1 94 ? 3.586 2.388 4.567 1.00 94.50 94 LEU A O 1
ATOM 736 N N . PHE A 1 95 ? 4.875 2.540 6.398 1.00 93.06 95 PHE A N 1
ATOM 737 C CA . PHE A 1 95 ? 6.078 2.010 5.758 1.00 93.06 95 PHE A CA 1
ATOM 738 C C . PHE A 1 95 ? 7.075 1.471 6.781 1.00 93.06 95 PHE A C 1
ATOM 740 O O . PHE A 1 95 ? 7.029 1.792 7.969 1.00 93.06 95 PHE A O 1
ATOM 747 N N . CYS A 1 96 ? 8.017 0.660 6.309 1.00 90.94 96 CYS A N 1
ATOM 748 C CA . CYS A 1 96 ? 9.136 0.178 7.110 1.00 90.94 96 CYS A CA 1
ATOM 749 C C . CYS A 1 96 ? 10.429 0.889 6.683 1.00 90.94 96 CYS A C 1
ATOM 751 O O . CYS A 1 96 ? 10.725 0.948 5.493 1.00 90.94 96 CYS A O 1
ATOM 753 N N . ARG A 1 97 ? 11.219 1.397 7.641 1.00 86.69 97 ARG A N 1
ATOM 754 C CA . ARG A 1 97 ? 12.538 2.008 7.361 1.00 86.69 97 ARG A CA 1
ATOM 755 C C . ARG A 1 97 ? 13.654 0.979 7.143 1.00 86.69 97 ARG A C 1
ATOM 757 O O . ARG A 1 97 ? 14.662 1.312 6.537 1.00 86.69 97 ARG A O 1
ATOM 764 N N . ASN A 1 98 ? 13.457 -0.257 7.603 1.00 88.44 98 ASN A N 1
ATOM 765 C CA . ASN A 1 98 ? 14.487 -1.302 7.589 1.00 88.44 98 ASN A CA 1
ATOM 766 C C . ASN A 1 98 ? 14.400 -2.217 6.357 1.00 88.44 98 ASN A C 1
ATOM 768 O O . ASN A 1 98 ? 15.327 -2.967 6.063 1.00 88.44 98 ASN A O 1
ATOM 772 N N . CYS A 1 99 ? 13.275 -2.204 5.637 1.00 86.62 99 CYS A N 1
ATOM 773 C CA . CYS A 1 99 ? 13.063 -3.099 4.503 1.00 86.62 99 CYS A CA 1
ATOM 774 C C . CYS A 1 99 ? 13.586 -2.505 3.191 1.00 86.62 99 CYS A C 1
ATOM 776 O O . CYS A 1 99 ? 13.185 -1.411 2.801 1.00 86.62 99 CYS A O 1
ATOM 778 N N . TRP A 1 100 ? 14.385 -3.294 2.464 1.00 82.81 100 TRP A N 1
ATOM 779 C CA . TRP A 1 100 ? 14.784 -3.024 1.079 1.00 82.81 100 TRP A CA 1
ATOM 780 C C . TRP A 1 100 ? 14.423 -4.196 0.145 1.00 82.81 100 TRP A C 1
ATOM 782 O O . TRP A 1 100 ? 14.794 -5.336 0.449 1.00 82.81 100 TRP A O 1
ATOM 792 N N . PRO A 1 101 ? 13.716 -4.009 -0.985 1.00 81.12 101 PRO A N 1
ATOM 793 C CA . PRO A 1 101 ? 13.236 -2.736 -1.523 1.00 81.12 101 PRO A CA 1
ATOM 794 C C . PRO A 1 101 ? 12.164 -2.085 -0.653 1.00 81.12 101 PRO A C 1
ATOM 796 O O . PRO A 1 101 ? 11.495 -2.761 0.137 1.00 81.12 101 PRO A O 1
ATOM 799 N N . TYR A 1 102 ? 12.046 -0.767 -0.800 1.00 86.44 102 TYR A N 1
ATOM 800 C CA . TYR A 1 102 ? 11.094 0.028 -0.043 1.00 86.44 102 TYR A CA 1
ATOM 801 C C . TYR A 1 102 ? 9.662 -0.306 -0.457 1.00 86.44 102 TYR A C 1
ATOM 803 O O . TYR A 1 102 ? 9.378 -0.624 -1.614 1.00 86.44 102 TYR A O 1
ATOM 811 N N . TRP A 1 103 ? 8.743 -0.197 0.495 1.00 90.56 103 TRP A N 1
ATOM 812 C CA . TRP A 1 103 ? 7.318 -0.280 0.237 1.00 90.56 103 TRP A CA 1
ATOM 813 C C . TRP A 1 103 ? 6.559 0.668 1.165 1.00 90.56 103 TRP A C 1
ATOM 815 O O . TRP A 1 103 ? 6.985 0.915 2.297 1.00 90.56 103 TRP A O 1
ATOM 825 N N . ALA A 1 104 ? 5.422 1.172 0.695 1.00 93.31 104 ALA A N 1
ATOM 826 C CA . ALA A 1 104 ? 4.523 1.990 1.492 1.00 93.31 104 ALA A CA 1
ATOM 827 C C . ALA A 1 104 ? 3.058 1.740 1.140 1.00 93.31 104 ALA A C 1
ATOM 829 O O . ALA A 1 104 ? 2.723 1.479 -0.011 1.00 93.31 104 ALA A O 1
ATOM 830 N N . ILE A 1 105 ? 2.189 1.895 2.134 1.00 95.19 105 ILE A N 1
ATOM 831 C CA . ILE A 1 105 ? 0.759 2.141 1.946 1.00 95.19 105 ILE A CA 1
ATOM 832 C C . ILE A 1 105 ? 0.573 3.646 2.066 1.00 95.19 105 ILE A C 1
ATOM 834 O O . ILE A 1 105 ? 0.899 4.221 3.105 1.00 95.19 105 ILE A O 1
ATOM 838 N N . THR A 1 106 ? 0.108 4.298 1.005 1.00 93.56 106 THR A N 1
ATOM 839 C CA . THR A 1 106 ? 0.051 5.767 0.956 1.00 93.56 106 THR A CA 1
ATOM 840 C C . THR A 1 106 ? -1.086 6.326 1.792 1.00 93.56 106 THR A C 1
ATOM 842 O O . THR A 1 106 ? -0.917 7.370 2.419 1.00 93.56 106 THR A O 1
ATOM 845 N N . GLN A 1 107 ? -2.224 5.628 1.819 1.00 93.38 107 GLN A N 1
ATOM 846 C CA . GLN A 1 107 ? -3.391 6.014 2.601 1.00 93.38 107 GLN A CA 1
ATOM 847 C C . GLN A 1 107 ? -4.054 4.779 3.217 1.00 93.38 107 GLN A C 1
ATOM 849 O O . GLN A 1 107 ? -4.739 4.021 2.537 1.00 93.38 107 GLN A O 1
ATOM 854 N N . ALA A 1 108 ? -3.868 4.589 4.517 1.00 92.81 108 ALA A N 1
ATOM 855 C CA . ALA A 1 108 ? -4.665 3.712 5.362 1.00 92.81 108 ALA A CA 1
ATOM 856 C C . ALA A 1 108 ? -5.678 4.587 6.111 1.00 92.81 108 ALA A C 1
ATOM 858 O O . ALA A 1 108 ? -5.336 5.254 7.093 1.00 92.81 108 ALA A O 1
ATOM 859 N N . ARG A 1 109 ? -6.904 4.663 5.587 1.00 89.81 109 ARG A N 1
ATOM 860 C CA . ARG A 1 109 ? -7.964 5.527 6.127 1.00 89.81 109 ARG A CA 1
ATOM 861 C C . ARG A 1 109 ? -8.421 5.058 7.503 1.00 89.81 109 ARG A C 1
ATOM 863 O O . ARG A 1 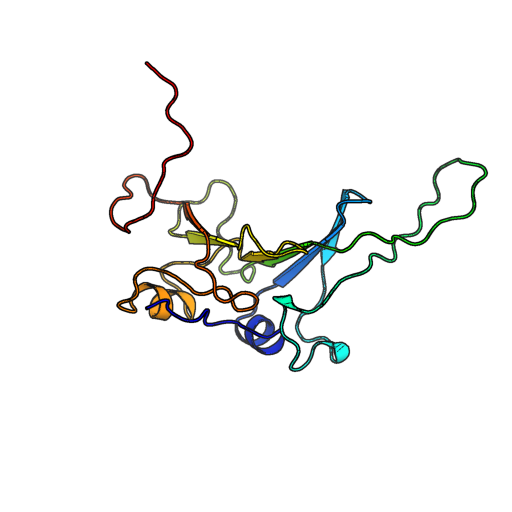109 ? -8.490 3.863 7.754 1.00 89.81 109 ARG A O 1
ATOM 870 N N . ARG A 1 110 ? -8.731 5.980 8.416 1.00 87.88 110 ARG A N 1
ATOM 871 C CA . ARG A 1 110 ? -9.142 5.600 9.781 1.00 87.88 110 ARG A CA 1
ATOM 872 C C . ARG A 1 110 ? -10.548 4.998 9.843 1.00 87.88 110 ARG A C 1
ATOM 874 O O . ARG A 1 110 ? -10.856 4.237 10.752 1.00 87.88 110 ARG A O 1
ATOM 881 N N . ASP A 1 111 ? -11.387 5.362 8.886 1.00 86.00 111 ASP A N 1
ATOM 882 C CA . ASP A 1 111 ? -12.828 5.130 8.858 1.00 86.00 111 ASP A CA 1
ATOM 883 C C . ASP A 1 111 ? -13.267 3.999 7.915 1.00 86.00 111 ASP A C 1
ATOM 885 O O . ASP A 1 111 ? -14.441 3.638 7.906 1.00 86.00 111 ASP A O 1
ATOM 889 N N . VAL A 1 112 ? -12.332 3.402 7.171 1.00 89.25 112 VAL A N 1
ATOM 890 C CA . VAL A 1 112 ? -12.604 2.369 6.160 1.00 89.25 112 VAL A CA 1
ATOM 891 C C . VAL A 1 112 ? -11.964 1.045 6.575 1.00 89.25 112 VAL A C 1
ATOM 893 O O . VAL A 1 112 ? -10.824 1.013 7.041 1.00 89.25 112 VAL A O 1
ATOM 896 N N . GLU A 1 113 ? -12.675 -0.065 6.389 1.00 90.06 113 GLU A N 1
ATOM 897 C CA . GLU A 1 113 ? -12.086 -1.401 6.518 1.00 90.06 113 GLU A CA 1
ATOM 898 C C . GLU A 1 113 ? -11.032 -1.679 5.423 1.00 90.06 113 GLU A C 1
ATOM 900 O O . GLU A 1 113 ? -11.116 -1.129 4.326 1.00 90.06 113 GLU A O 1
ATOM 905 N N . PRO A 1 114 ? -10.010 -2.514 5.693 1.00 91.94 114 PRO A N 1
ATOM 906 C CA . PRO A 1 114 ? -9.745 -3.229 6.951 1.00 91.94 114 PRO A CA 1
ATOM 907 C C . PRO A 1 114 ? -9.011 -2.376 8.006 1.00 91.94 114 PRO A C 1
ATOM 909 O O . PRO A 1 114 ? -8.674 -2.838 9.098 1.00 91.94 114 PRO A O 1
ATOM 912 N N . TRP A 1 115 ? -8.691 -1.129 7.669 1.00 91.00 115 TRP A N 1
ATOM 913 C CA . TRP A 1 115 ? -7.853 -0.262 8.488 1.00 91.00 115 TRP A CA 1
ATOM 914 C C . TRP A 1 115 ? -8.549 0.163 9.774 1.00 91.00 115 TRP A C 1
ATOM 916 O O . TRP A 1 115 ? -7.922 0.144 10.826 1.00 91.00 115 TRP A O 1
ATOM 926 N N . LYS A 1 116 ? -9.843 0.491 9.712 1.00 88.44 116 LYS A N 1
ATOM 927 C CA . LYS A 1 116 ? -10.661 0.856 10.874 1.00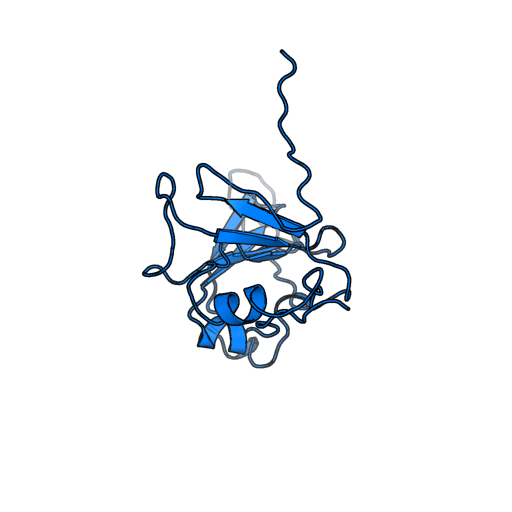 88.44 116 LYS A CA 1
ATOM 928 C C . LYS A 1 116 ? -10.555 -0.182 11.992 1.00 88.44 116 LYS A C 1
ATOM 930 O O . LYS A 1 116 ? -10.218 0.180 13.120 1.00 88.44 116 LYS A O 1
ATOM 935 N N . SER A 1 117 ? -10.764 -1.462 11.683 1.00 88.31 117 SER A N 1
ATOM 936 C CA . SER A 1 117 ? -10.602 -2.545 12.660 1.00 88.31 117 SER A CA 1
ATOM 937 C C . SER A 1 117 ? -9.183 -2.611 13.227 1.00 88.31 117 SER A C 1
ATOM 939 O O . SER A 1 117 ? -9.004 -2.725 14.438 1.00 88.31 117 SER A O 1
ATOM 941 N N . MET A 1 118 ? -8.162 -2.474 12.376 1.00 89.12 118 MET A N 1
ATOM 942 C CA . MET A 1 118 ? -6.761 -2.466 12.807 1.00 89.12 118 MET A CA 1
ATOM 943 C C . MET A 1 118 ? -6.447 -1.286 13.744 1.00 89.12 118 MET A C 1
ATOM 945 O O . MET A 1 118 ? -5.737 -1.472 14.730 1.00 89.12 118 MET A O 1
ATOM 949 N N . TRP A 1 119 ? -6.976 -0.091 13.467 1.00 86.81 119 TRP A N 1
ATOM 950 C CA . TRP A 1 119 ? -6.765 1.105 14.290 1.00 86.81 119 TRP A CA 1
ATOM 951 C C . TRP A 1 119 ? -7.454 1.037 15.646 1.00 86.81 119 TRP A C 1
ATOM 953 O O . TRP A 1 119 ? -6.956 1.614 16.608 1.00 86.81 119 TRP A O 1
ATOM 963 N N . ASN A 1 120 ? -8.586 0.340 15.714 1.00 84.00 120 ASN A N 1
ATOM 964 C CA . ASN A 1 120 ? -9.344 0.152 16.947 1.00 84.00 120 ASN A CA 1
ATOM 965 C C . ASN A 1 120 ? -8.838 -1.033 17.783 1.00 84.00 120 ASN A C 1
ATOM 967 O O . ASN A 1 120 ? -9.290 -1.221 18.911 1.00 84.00 120 ASN A O 1
ATOM 971 N N . ALA A 1 121 ? -7.915 -1.844 17.258 1.00 80.25 121 ALA A N 1
ATOM 972 C CA . ALA A 1 121 ? -7.294 -2.913 18.023 1.00 80.25 121 ALA A CA 1
ATOM 973 C C . ALA A 1 121 ? -6.375 -2.334 19.116 1.00 80.25 121 ALA A C 1
ATOM 975 O O . ALA A 1 121 ? -5.603 -1.409 18.863 1.00 80.25 121 ALA A O 1
ATOM 976 N N . ASN A 1 122 ? -6.403 -2.922 20.319 1.00 66.06 122 ASN A N 1
ATOM 977 C CA . ASN A 1 122 ? -5.576 -2.532 21.473 1.00 66.06 122 ASN A CA 1
ATOM 978 C C . ASN A 1 122 ? -4.084 -2.898 21.284 1.00 66.06 122 ASN A C 1
ATOM 980 O O . ASN A 1 122 ? -3.531 -3.716 22.019 1.00 66.06 122 ASN A O 1
ATOM 984 N N . GLY A 1 123 ? -3.423 -2.317 20.280 1.00 63.25 123 GLY A N 1
ATOM 985 C CA . GLY A 1 123 ? -2.009 -2.523 19.967 1.00 63.25 123 GLY A CA 1
ATOM 986 C C . GLY A 1 123 ? -1.182 -1.244 20.088 1.00 63.25 123 GLY A C 1
ATOM 987 O O . GLY A 1 123 ? -1.657 -0.144 19.830 1.00 63.25 123 GLY A O 1
ATOM 988 N N . THR A 1 124 ? 0.095 -1.383 20.453 1.00 70.06 124 THR A N 1
ATOM 989 C CA . THR A 1 124 ? 1.035 -0.249 20.571 1.00 70.06 124 THR A CA 1
ATOM 990 C C . THR A 1 124 ? 1.704 0.133 19.244 1.00 70.06 124 THR A C 1
ATOM 992 O O . THR A 1 124 ? 2.568 1.003 19.224 1.00 70.06 124 THR A O 1
ATOM 995 N N . GLY A 1 125 ? 1.367 -0.547 18.144 1.00 83.44 125 GLY A N 1
ATOM 996 C CA . GLY A 1 125 ? 1.954 -0.342 16.819 1.00 83.44 125 GLY A CA 1
ATOM 997 C C . GLY A 1 125 ? 1.637 -1.492 15.864 1.00 83.44 125 GLY A C 1
ATOM 998 O O . GLY A 1 125 ? 1.057 -2.497 16.274 1.00 83.44 125 GLY A O 1
ATOM 999 N N . ILE A 1 126 ? 2.033 -1.356 14.597 1.00 91.12 126 ILE A N 1
ATOM 1000 C CA . ILE A 1 126 ? 1.767 -2.345 13.540 1.00 91.12 126 ILE A CA 1
ATOM 1001 C C . ILE A 1 126 ? 3.063 -3.058 13.161 1.00 91.12 126 ILE A C 1
ATOM 1003 O O . ILE A 1 126 ? 4.080 -2.403 12.952 1.00 91.12 126 ILE A O 1
ATOM 1007 N N . ALA A 1 127 ? 3.031 -4.382 13.041 1.00 91.88 127 ALA A N 1
ATOM 1008 C CA . ALA A 1 127 ? 4.166 -5.189 12.615 1.00 91.88 127 ALA A CA 1
ATOM 1009 C C . ALA A 1 127 ? 4.352 -5.144 11.094 1.00 91.88 127 ALA A C 1
ATOM 1011 O O . ALA A 1 127 ? 3.414 -5.345 10.316 1.00 91.88 127 ALA A O 1
ATOM 1012 N N . CYS A 1 128 ? 5.596 -4.961 10.666 1.00 92.56 128 CYS A N 1
ATOM 1013 C CA . CYS A 1 128 ? 6.012 -5.122 9.287 1.00 92.56 128 CYS A CA 1
ATOM 1014 C C . CYS A 1 128 ? 5.836 -6.586 8.859 1.00 92.56 128 CYS A C 1
ATOM 1016 O O . CYS A 1 128 ? 6.453 -7.469 9.458 1.00 92.56 128 CYS A O 1
ATOM 1018 N N . PRO A 1 129 ? 5.091 -6.881 7.777 1.00 91.75 129 PRO A N 1
ATOM 1019 C CA . PRO A 1 129 ? 4.858 -8.259 7.335 1.00 91.75 129 PRO A CA 1
ATOM 1020 C C . PRO A 1 129 ? 6.109 -8.942 6.749 1.00 91.75 129 PRO A C 1
ATOM 1022 O O . PRO A 1 129 ? 6.043 -10.111 6.366 1.00 91.75 129 PRO A O 1
ATOM 1025 N N . ARG A 1 130 ? 7.238 -8.224 6.647 1.00 91.62 130 ARG A N 1
ATOM 1026 C CA . ARG A 1 130 ? 8.525 -8.749 6.177 1.00 91.62 130 ARG A CA 1
ATOM 1027 C C . ARG A 1 130 ? 9.527 -8.990 7.299 1.00 91.62 130 ARG A C 1
ATOM 1029 O O . ARG A 1 130 ? 10.006 -10.108 7.427 1.00 91.62 130 ARG A O 1
ATOM 1036 N N . CYS A 1 131 ? 9.881 -7.950 8.056 1.00 92.19 131 CYS A N 1
ATOM 1037 C CA . CYS A 1 131 ? 10.918 -8.038 9.091 1.00 92.19 131 CYS A CA 1
ATOM 1038 C C . CYS A 1 131 ? 10.364 -8.179 10.515 1.00 92.19 131 CYS A C 1
ATOM 1040 O O . CYS A 1 131 ? 11.137 -8.431 11.426 1.00 92.19 131 CYS A O 1
ATOM 1042 N N . GLY A 1 132 ? 9.054 -8.019 10.727 1.00 91.06 132 GLY A N 1
ATOM 1043 C CA . GLY A 1 132 ? 8.436 -8.073 12.056 1.00 91.06 132 GLY A CA 1
ATOM 1044 C C . GLY A 1 132 ? 8.548 -6.781 12.875 1.00 91.06 132 GLY A C 1
ATOM 1045 O O . GLY A 1 132 ? 7.766 -6.603 13.805 1.00 91.06 132 GLY A O 1
ATOM 1046 N N . ASP A 1 133 ? 9.440 -5.857 12.505 1.00 91.62 133 ASP A N 1
ATOM 1047 C CA . ASP A 1 133 ? 9.614 -4.573 13.200 1.00 91.62 133 ASP A CA 1
ATOM 1048 C C . ASP A 1 133 ? 8.365 -3.686 13.141 1.00 91.62 133 ASP A C 1
ATOM 1050 O O . ASP A 1 133 ? 7.531 -3.803 12.242 1.00 91.62 133 ASP A O 1
ATOM 1054 N N . GLY A 1 134 ? 8.275 -2.722 14.058 1.00 91.81 134 GLY A N 1
ATOM 1055 C CA . GLY A 1 134 ? 7.224 -1.708 14.040 1.00 91.81 134 GLY A CA 1
ATOM 1056 C C . GLY A 1 134 ? 7.267 -0.838 12.779 1.00 91.81 134 GLY A C 1
ATOM 1057 O O . GLY A 1 134 ? 8.300 -0.254 12.441 1.00 91.81 134 GLY A O 1
ATOM 1058 N N . LEU A 1 135 ? 6.132 -0.716 12.092 1.00 92.69 135 LEU A N 1
ATOM 1059 C CA . LEU A 1 135 ? 5.958 0.227 10.994 1.00 92.69 135 LEU A CA 1
ATOM 1060 C C . LEU A 1 135 ? 5.997 1.666 11.500 1.00 92.69 135 LEU A C 1
ATOM 1062 O O . LEU A 1 135 ? 5.513 1.984 12.587 1.00 92.69 135 LEU A O 1
ATOM 1066 N N . LYS A 1 136 ? 6.534 2.551 10.662 1.00 92.69 136 LYS A N 1
ATOM 1067 C CA . LYS A 1 136 ? 6.330 3.987 10.811 1.00 92.69 136 LYS A CA 1
ATOM 1068 C C . LYS A 1 136 ? 4.937 4.340 10.309 1.00 92.69 136 LYS A C 1
ATOM 1070 O O . LYS A 1 136 ? 4.481 3.806 9.297 1.00 92.69 136 LYS A O 1
ATOM 1075 N N . ILE A 1 137 ? 4.287 5.220 11.061 1.00 90.69 137 ILE A N 1
ATOM 1076 C CA . ILE A 1 137 ? 2.911 5.653 10.854 1.00 90.69 137 ILE A CA 1
ATOM 1077 C C . ILE A 1 137 ? 2.944 7.177 10.788 1.00 90.69 137 ILE A C 1
ATOM 1079 O O . ILE A 1 137 ? 3.189 7.838 11.794 1.00 90.69 137 ILE A O 1
ATOM 1083 N N . GLU A 1 138 ? 2.745 7.724 9.595 1.00 89.44 138 GLU A N 1
ATOM 1084 C CA . GLU A 1 138 ? 2.681 9.167 9.353 1.00 89.44 138 GLU A CA 1
ATOM 1085 C C . GLU A 1 138 ? 1.215 9.562 9.162 1.00 89.44 138 GLU A C 1
ATOM 1087 O O . GLU A 1 138 ? 0.611 9.251 8.136 1.00 89.44 138 GLU A O 1
ATOM 1092 N N . TRP A 1 139 ? 0.621 10.207 10.165 1.00 84.62 139 TRP A N 1
ATOM 1093 C CA . TRP A 1 139 ? -0.773 10.654 10.114 1.00 84.62 139 TRP A CA 1
ATOM 1094 C C . TRP A 1 139 ? -0.928 11.962 9.331 1.00 84.62 139 TRP A C 1
ATOM 1096 O O . TRP A 1 139 ? -0.048 12.819 9.329 1.00 84.62 139 TRP A O 1
ATOM 1106 N N . SER A 1 140 ? -2.066 12.131 8.661 1.00 82.38 140 SER A N 1
ATOM 1107 C CA . SER A 1 140 ? -2.429 13.347 7.926 1.00 82.38 140 SER A CA 1
ATOM 1108 C C . SER A 1 140 ? -3.945 13.575 7.938 1.00 82.38 140 SER A C 1
ATOM 1110 O O . SER A 1 140 ? -4.720 12.633 8.116 1.00 82.38 140 SER A O 1
ATOM 1112 N N . GLY A 1 141 ? -4.359 14.827 7.702 1.00 65.81 141 GLY A N 1
ATOM 1113 C CA . GLY A 1 141 ? -5.757 15.183 7.426 1.00 65.81 141 GLY A CA 1
ATOM 1114 C C . GLY A 1 141 ? -6.624 15.578 8.628 1.00 65.81 141 GLY A C 1
ATOM 1115 O O . GLY A 1 141 ? -7.828 15.362 8.567 1.00 65.81 141 GLY A O 1
ATOM 1116 N N . PHE A 1 142 ? -6.050 16.159 9.693 1.00 58.62 142 PHE A N 1
ATOM 1117 C CA . PHE A 1 142 ? -6.801 16.751 10.815 1.00 58.62 142 PHE A CA 1
ATOM 1118 C C . PHE A 1 142 ? -6.149 18.055 11.326 1.00 58.62 142 PHE A C 1
ATOM 1120 O O . PHE A 1 142 ? -4.930 18.070 11.486 1.00 58.62 142 PHE A O 1
ATOM 1127 N N . PRO A 1 143 ? -6.925 19.103 11.680 1.00 45.59 143 PRO A N 1
ATOM 1128 C CA . PRO A 1 143 ? -6.421 20.305 12.361 1.00 45.59 143 PRO A CA 1
ATOM 1129 C C . PRO A 1 143 ? -6.180 20.132 13.880 1.00 45.59 143 PRO A C 1
ATOM 1131 O O . PRO A 1 143 ? -5.985 21.116 14.583 1.00 45.59 143 PRO A O 1
ATOM 1134 N N . GLY A 1 144 ? -6.178 18.904 14.417 1.00 46.91 144 GLY A N 1
ATOM 1135 C CA . GLY A 1 144 ? -6.072 18.663 15.864 1.00 46.91 144 GLY A CA 1
ATOM 1136 C C . GLY A 1 144 ? -5.682 17.234 16.243 1.00 46.91 144 GLY A C 1
ATOM 1137 O O . GLY A 1 144 ? -6.442 16.547 16.916 1.00 46.91 144 GLY A O 1
ATOM 1138 N N . VAL A 1 145 ? -4.516 16.757 15.801 1.00 48.22 145 VAL A N 1
ATOM 1139 C CA . VAL A 1 145 ? -3.994 15.435 16.197 1.00 48.22 145 VAL A CA 1
ATOM 1140 C C . VAL A 1 145 ? -3.404 15.505 17.616 1.00 48.22 145 VAL A C 1
ATOM 1142 O O . VAL A 1 145 ? -2.375 16.155 17.800 1.00 48.22 145 VAL A O 1
ATOM 1145 N N . PRO A 1 146 ? -3.982 14.791 18.605 1.00 44.28 146 PRO A N 1
ATOM 1146 C CA . PRO A 1 146 ? -3.110 14.027 19.497 1.00 44.28 146 PRO A CA 1
ATOM 1147 C C . PRO A 1 146 ? -3.611 12.608 19.849 1.00 44.28 146 PRO A C 1
ATOM 1149 O O . PRO A 1 146 ? -4.797 12.291 19.797 1.00 44.28 146 PRO A O 1
ATOM 1152 N N . PHE A 1 147 ? -2.631 11.801 20.284 1.00 41.38 147 PHE A N 1
ATOM 1153 C CA . PHE A 1 147 ? -2.691 10.519 21.011 1.00 41.38 147 PHE A CA 1
ATOM 1154 C C . PHE A 1 147 ? -2.628 9.201 20.220 1.00 41.38 147 PHE A C 1
ATOM 1156 O O . PHE A 1 147 ? -3.491 8.334 20.313 1.00 41.38 147 PHE A O 1
ATOM 1163 N N . SER A 1 148 ? -1.471 8.962 19.599 1.00 40.50 148 SER A N 1
ATOM 1164 C CA . SER A 1 148 ? -0.814 7.650 19.694 1.00 40.50 148 SER A CA 1
ATOM 1165 C C . SER A 1 148 ? 0.650 7.861 20.097 1.00 40.50 148 SER A C 1
ATOM 1167 O O . SER A 1 148 ? 1.320 8.711 19.509 1.00 40.50 148 SER A O 1
ATOM 1169 N N . LYS A 1 149 ? 1.153 7.123 21.101 1.00 34.81 149 LYS A N 1
ATOM 1170 C CA . LYS A 1 149 ? 2.583 7.122 21.478 1.00 34.81 149 LYS A CA 1
ATOM 1171 C C . LYS A 1 149 ? 3.431 6.855 20.222 1.00 34.81 149 LYS A C 1
ATOM 1173 O O . LYS A 1 149 ? 3.248 5.820 19.591 1.00 34.81 149 LYS A O 1
ATOM 1178 N N . GLY A 1 150 ? 4.341 7.771 19.876 1.00 38.81 150 GLY A N 1
ATOM 1179 C CA . GLY A 1 150 ? 5.260 7.633 18.733 1.00 38.81 150 GLY A CA 1
ATOM 1180 C C . GLY A 1 150 ? 5.199 8.735 17.666 1.00 38.81 150 GLY A C 1
ATOM 1181 O O . GLY A 1 150 ? 5.881 8.608 16.652 1.00 38.81 150 GLY A O 1
ATOM 1182 N N . TYR A 1 151 ? 4.414 9.800 17.868 1.00 37.38 151 TYR A N 1
ATOM 1183 C CA . TYR A 1 151 ? 4.445 10.982 17.000 1.00 37.38 151 TYR A CA 1
ATOM 1184 C C . TYR A 1 151 ? 5.660 11.862 17.343 1.00 37.38 151 TYR A C 1
ATOM 1186 O O . TYR A 1 151 ? 5.636 12.598 18.325 1.00 37.38 151 TYR A O 1
ATOM 1194 N N . GLU A 1 152 ? 6.725 11.777 16.545 1.00 34.88 152 GLU A N 1
ATOM 1195 C CA . GLU A 1 152 ? 7.738 12.835 16.454 1.00 34.88 152 GLU A CA 1
ATOM 1196 C C . GLU A 1 152 ? 7.313 13.763 15.317 1.00 34.88 152 GLU A C 1
ATOM 1198 O O . GLU A 1 152 ? 7.289 13.367 14.148 1.00 34.88 152 GLU A O 1
ATOM 1203 N N . ALA A 1 153 ? 6.928 14.989 15.664 1.00 38.12 153 ALA A N 1
ATOM 1204 C CA . ALA A 1 153 ? 6.701 16.039 14.689 1.00 38.12 153 ALA A CA 1
ATOM 1205 C C . ALA A 1 153 ? 8.051 16.414 14.061 1.00 38.12 153 ALA A C 1
ATOM 1207 O O . ALA A 1 153 ? 8.784 17.247 14.586 1.00 38.12 153 ALA A O 1
ATOM 1208 N N . ASN A 1 154 ? 8.391 15.813 12.922 1.00 37.16 154 ASN A N 1
ATOM 1209 C CA . ASN A 1 154 ? 9.361 16.421 12.019 1.00 37.16 154 ASN A CA 1
ATOM 1210 C C . ASN A 1 154 ? 8.687 17.651 11.414 1.00 37.16 154 ASN A C 1
ATOM 1212 O O . ASN A 1 154 ? 8.016 17.515 10.395 1.00 37.16 154 ASN A O 1
ATOM 1216 N N . ASN A 1 155 ? 8.757 18.780 12.126 1.00 36.00 155 ASN A N 1
ATOM 1217 C CA . ASN A 1 155 ? 8.771 20.164 11.638 1.00 36.00 155 ASN A CA 1
ATOM 1218 C C . ASN A 1 155 ? 8.393 21.109 12.789 1.00 36.00 155 ASN A C 1
ATOM 1220 O O . ASN A 1 155 ? 7.262 21.582 12.872 1.00 36.00 155 ASN A O 1
ATOM 1224 N N . SER A 1 156 ? 9.364 21.417 13.645 1.00 28.28 156 SER A N 1
ATOM 1225 C CA . SER A 1 156 ? 9.386 22.707 14.333 1.00 28.28 156 SER A CA 1
ATOM 1226 C C . SER A 1 156 ? 10.318 23.619 13.533 1.00 28.28 156 SER A C 1
ATOM 1228 O O . SER A 1 156 ? 11.524 23.374 13.545 1.00 28.28 156 SER A O 1
ATOM 1230 N N . PRO A 1 157 ? 9.830 24.651 12.825 1.00 33.66 157 PRO A N 1
ATOM 1231 C CA . PRO A 1 157 ? 10.629 25.849 12.667 1.00 33.66 157 PRO A CA 1
ATOM 1232 C C . PRO A 1 157 ? 10.707 26.498 14.049 1.00 33.66 157 PRO A C 1
ATOM 1234 O O . PRO A 1 157 ? 9.687 26.781 14.677 1.00 33.66 157 PRO A O 1
ATOM 1237 N N . THR A 1 158 ? 11.927 26.647 14.545 1.00 35.47 158 THR A N 1
ATOM 1238 C CA . THR A 1 158 ? 12.261 27.476 15.699 1.00 35.47 158 THR A CA 1
ATOM 1239 C C . THR A 1 158 ? 11.636 28.861 15.506 1.00 35.47 158 THR A C 1
ATOM 1241 O O . THR A 1 158 ? 11.774 29.437 14.424 1.00 35.47 158 THR A O 1
ATOM 1244 N N . LEU A 1 159 ? 10.921 29.349 16.526 1.00 32.81 159 LEU A N 1
ATOM 1245 C CA . LEU A 1 159 ? 10.623 30.777 16.678 1.00 32.81 159 LEU A CA 1
ATOM 1246 C C . LEU A 1 159 ? 11.926 31.584 16.708 1.00 32.81 159 LEU A C 1
ATOM 1248 O O . LEU A 1 159 ? 12.916 31.057 17.271 1.00 32.81 159 LEU A O 1
#

Sequence (159 aa):
MLTPLPIRTFDDVASIGYRIKAYSDVYKKTVPFDPAHACLKGKRFTHVRFACSTVRTLWTAHPPKPCTGIGNLSLEPPKDL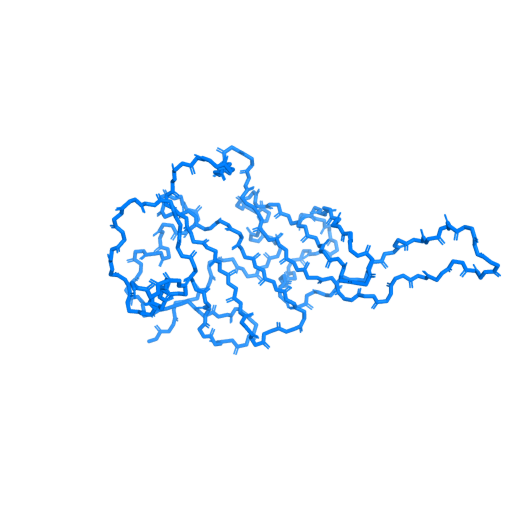EILPGEVGPRARLFCRNCWPYWAITQARRDVEPWKSMWNANGTGIACPRCGDGLKIEWSGFPGVPFSKGYEANNSPTL

Foldseek 3Di:
DAAEDQDFFLVSLVVQPWWKWWAFPVVRDIDTDRSPPPVRPPHGPLPDWDFAQDWDDDDDPDGTDGGRTTTEMETEHHPVPHQDVPGAFKFKKKWDPPGPPTYIHGTLGCPDPPSVVSVPDPRLAYADSPPRDGIDIHIDGDPDDDDRPPDDPPDDPDD

Radius of gyration: 17.75 Å; chains: 1; bounding box: 39×47×51 Å

pLDDT: mean 77.31, std 18.46, range [28.28, 95.19]